Protein AF-W2TK82-F1 (afdb_monomer)

Mean predicted aligned error: 10.68 Å

Sequence (105 aa):
MFLRLLILTAVYVHVYADANDANNGISCSFCRAGLASMTATIQSNPDLMGQLGDTISQGCDQVPNELQRRACRITLDDNFPLFLQNFLQQPGTTSGDFCKDMGYC

Solvent-accessible surface area (backbone atoms only — not comparable to full-atom values): 5738 Å² total; per-residue (Å²): 113,68,68,62,55,52,52,53,50,53,52,49,49,57,57,52,68,50,63,75,65,93,43,96,88,48,32,36,68,52,46,32,51,50,48,52,48,51,53,50,52,38,75,73,29,69,67,54,40,48,56,49,22,59,56,54,27,56,59,26,71,73,42,86,49,66,69,58,21,53,48,44,29,54,52,34,55,80,35,30,73,60,51,52,56,54,50,52,68,36,90,67,49,30,47,68,43,41,27,32,76,70,61,38,89

Structure (mmCIF, N/CA/C/O backbone):
data_AF-W2TK82-F1
#
_entry.id   AF-W2TK82-F1
#
loop_
_atom_site.group_PDB
_atom_site.id
_atom_site.type_symbol
_atom_site.label_atom_id
_atom_site.label_alt_id
_atom_site.label_comp_id
_atom_site.label_asym_id
_atom_site.label_entity_id
_atom_site.label_seq_id
_atom_site.pdbx_PDB_ins_code
_atom_site.Cartn_x
_atom_site.Cartn_y
_atom_site.Cartn_z
_atom_site.occupancy
_atom_site.B_iso_or_equiv
_atom_site.auth_seq_id
_atom_site.auth_comp_id
_atom_site.auth_asym_id
_atom_site.auth_atom_id
_atom_site.pdbx_PDB_model_num
ATOM 1 N N . MET A 1 1 ? 36.167 5.384 -27.123 1.00 58.16 1 MET A N 1
ATOM 2 C CA . MET A 1 1 ? 35.021 5.235 -28.052 1.00 58.16 1 MET A CA 1
ATOM 3 C C . MET A 1 1 ? 34.295 3.900 -27.862 1.00 58.16 1 MET A C 1
ATOM 5 O O . MET A 1 1 ? 33.088 3.924 -27.676 1.00 58.16 1 MET A O 1
ATOM 9 N N . PHE A 1 2 ? 35.011 2.769 -27.781 1.00 59.31 2 PHE A N 1
ATOM 10 C CA . PHE A 1 2 ? 34.435 1.427 -27.561 1.00 59.31 2 PHE A CA 1
ATOM 11 C C . PHE A 1 2 ? 33.597 1.257 -26.278 1.00 59.31 2 PHE A C 1
ATOM 13 O O . PHE A 1 2 ? 32.535 0.649 -26.329 1.00 59.31 2 PHE A O 1
ATOM 20 N N . LEU A 1 3 ? 34.004 1.854 -25.151 1.00 61.34 3 LEU A N 1
ATOM 21 C CA . LEU A 1 3 ? 33.265 1.737 -23.882 1.00 61.34 3 LEU A CA 1
ATOM 22 C C . LEU A 1 3 ? 31.858 2.361 -23.943 1.00 61.34 3 LEU A C 1
ATOM 24 O O . LEU A 1 3 ? 30.915 1.830 -23.371 1.00 61.34 3 LEU A O 1
ATOM 28 N N . ARG A 1 4 ? 31.693 3.465 -24.685 1.00 61.59 4 ARG A N 1
ATOM 29 C CA . ARG A 1 4 ? 30.381 4.109 -24.868 1.00 61.59 4 ARG A CA 1
ATOM 30 C C . ARG A 1 4 ? 29.459 3.272 -25.754 1.00 61.59 4 ARG A C 1
ATOM 32 O O . ARG A 1 4 ? 28.268 3.209 -25.484 1.00 61.59 4 ARG A O 1
ATOM 39 N N . LEU A 1 5 ? 30.014 2.596 -26.762 1.00 62.44 5 LEU A N 1
ATOM 40 C CA . LEU A 1 5 ? 29.271 1.661 -27.609 1.00 62.44 5 LEU A CA 1
ATOM 41 C C . LEU A 1 5 ? 28.796 0.428 -26.824 1.00 62.44 5 LEU A C 1
ATOM 43 O O . LEU A 1 5 ? 27.671 -0.023 -27.023 1.00 62.44 5 LEU A O 1
ATOM 47 N N . LEU A 1 6 ? 29.620 -0.082 -25.903 1.00 66.00 6 LEU A N 1
ATOM 48 C CA . LEU A 1 6 ? 29.260 -1.199 -25.022 1.00 66.00 6 LEU A CA 1
ATOM 49 C C . LEU A 1 6 ? 28.134 -0.834 -24.046 1.00 66.00 6 LEU A C 1
ATOM 51 O O . LEU A 1 6 ? 27.213 -1.617 -23.852 1.00 66.00 6 LEU A O 1
ATOM 55 N N . ILE A 1 7 ? 28.160 0.374 -23.480 1.00 68.12 7 ILE A N 1
ATOM 56 C CA . ILE A 1 7 ? 27.084 0.847 -22.595 1.00 68.12 7 ILE A CA 1
ATOM 57 C C . ILE A 1 7 ? 25.781 1.025 -23.381 1.00 68.12 7 ILE A C 1
ATOM 59 O O . ILE A 1 7 ? 24.729 0.584 -22.932 1.00 68.12 7 ILE A O 1
ATOM 63 N N . LEU A 1 8 ? 25.843 1.621 -24.574 1.00 64.31 8 LEU A N 1
ATOM 64 C CA . LEU A 1 8 ? 24.662 1.825 -25.415 1.00 64.31 8 LEU A CA 1
ATOM 65 C C . LEU A 1 8 ? 24.041 0.501 -25.869 1.00 64.31 8 LEU A C 1
ATOM 67 O O . LEU A 1 8 ? 22.823 0.375 -25.864 1.00 64.31 8 LEU A O 1
ATOM 71 N N . THR A 1 9 ? 24.860 -0.495 -26.209 1.00 65.19 9 THR A N 1
ATOM 72 C CA . THR A 1 9 ? 24.374 -1.833 -26.579 1.00 65.19 9 THR A CA 1
ATOM 73 C C . THR A 1 9 ? 23.826 -2.601 -25.379 1.00 65.19 9 THR A C 1
ATOM 75 O O . THR A 1 9 ? 22.779 -3.223 -25.508 1.00 65.19 9 THR A O 1
ATOM 78 N N . ALA A 1 10 ? 24.441 -2.503 -24.198 1.00 63.81 10 ALA A N 1
ATOM 79 C CA . ALA A 1 10 ? 23.912 -3.116 -22.978 1.00 63.81 10 ALA A CA 1
ATOM 80 C C . ALA A 1 10 ? 22.556 -2.515 -22.562 1.00 63.81 10 ALA A C 1
ATOM 82 O O . ALA A 1 10 ? 21.619 -3.253 -22.261 1.00 63.81 10 ALA A O 1
ATOM 83 N N . VAL A 1 11 ? 22.422 -1.185 -22.616 1.00 60.94 11 VAL A N 1
ATOM 84 C CA . VAL A 1 11 ? 21.151 -0.490 -22.354 1.00 60.94 11 VAL A CA 1
ATOM 85 C C . VAL A 1 11 ? 20.108 -0.862 -23.406 1.00 60.94 11 VAL A C 1
ATOM 87 O O . VAL A 1 11 ? 18.974 -1.168 -23.058 1.00 60.94 11 VAL A O 1
ATOM 90 N N . TYR A 1 12 ? 20.492 -0.902 -24.684 1.00 61.38 12 TYR A N 1
ATOM 91 C CA . TYR A 1 12 ? 19.597 -1.296 -25.770 1.00 61.38 12 TYR A CA 1
ATOM 92 C C . TYR A 1 12 ? 19.074 -2.728 -25.599 1.00 61.38 12 TYR A C 1
ATOM 94 O O . TYR A 1 12 ? 17.885 -2.963 -25.784 1.00 61.38 12 TYR A O 1
ATOM 102 N N . VAL A 1 13 ? 19.926 -3.671 -25.182 1.00 59.59 13 VAL A N 1
ATOM 103 C CA . VAL A 1 13 ? 19.539 -5.070 -24.932 1.00 59.59 13 VAL A CA 1
ATOM 104 C C . VAL A 1 13 ? 18.640 -5.206 -23.698 1.00 59.59 13 VAL A C 1
ATOM 106 O O . VAL A 1 13 ? 17.687 -5.978 -23.746 1.00 59.59 13 VAL A O 1
ATOM 109 N N . HIS A 1 14 ? 18.875 -4.447 -22.619 1.00 58.59 14 HIS A N 1
ATOM 110 C CA . HIS A 1 14 ? 17.958 -4.422 -21.468 1.00 58.59 14 HIS A CA 1
ATOM 111 C C . HIS A 1 14 ? 16.577 -3.873 -21.834 1.00 58.59 14 HIS A C 1
ATOM 113 O O . HIS A 1 14 ? 15.572 -4.450 -21.438 1.00 58.59 14 HIS A O 1
ATOM 119 N N . VAL A 1 15 ? 16.518 -2.817 -22.647 1.00 55.25 15 VAL A N 1
ATOM 120 C CA . VAL A 1 15 ? 15.244 -2.259 -23.125 1.00 55.25 15 VAL A CA 1
ATOM 121 C C . VAL A 1 15 ? 14.523 -3.231 -24.069 1.00 55.25 15 VAL A C 1
ATOM 123 O O . VAL A 1 15 ? 13.304 -3.346 -24.008 1.00 55.25 15 VAL A O 1
ATOM 126 N N . TYR A 1 16 ? 15.254 -3.966 -24.915 1.00 53.81 16 TYR A N 1
ATOM 127 C CA . TYR A 1 16 ? 14.657 -4.941 -25.837 1.00 53.81 16 TYR A CA 1
ATOM 128 C C . TYR A 1 16 ? 14.166 -6.223 -25.152 1.00 53.81 16 TYR A C 1
ATOM 130 O O . TYR A 1 16 ? 13.216 -6.840 -25.629 1.00 53.81 16 TYR A O 1
ATOM 138 N N . ALA A 1 17 ? 14.790 -6.640 -24.047 1.00 52.22 17 ALA A N 1
ATOM 139 C CA . A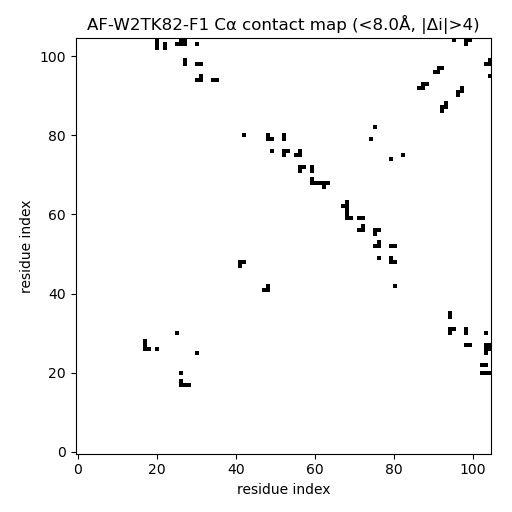LA A 1 17 ? 14.340 -7.802 -23.282 1.00 52.22 17 ALA A CA 1
ATOM 140 C C . ALA A 1 17 ? 12.983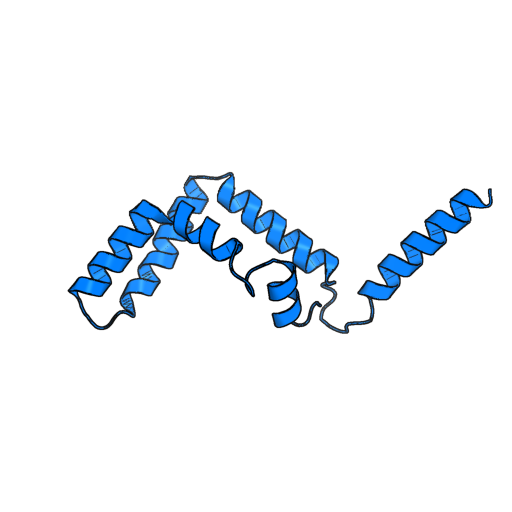 -7.555 -22.591 1.00 52.22 17 ALA A C 1
ATOM 142 O O . ALA A 1 17 ? 12.186 -8.481 -22.499 1.00 52.22 17 ALA A O 1
ATOM 143 N N . ASP A 1 18 ? 12.693 -6.308 -22.200 1.00 50.75 18 ASP A N 1
ATOM 144 C CA . ASP A 1 18 ? 11.398 -5.870 -21.646 1.00 50.75 18 ASP A CA 1
ATOM 145 C C . ASP A 1 18 ? 10.292 -5.716 -22.717 1.00 50.75 18 ASP A C 1
ATOM 147 O O . ASP A 1 18 ? 9.123 -5.560 -22.374 1.00 50.75 18 ASP A O 1
ATOM 151 N N . ALA A 1 19 ? 10.638 -5.724 -24.012 1.00 52.72 19 ALA A N 1
ATOM 152 C CA . ALA A 1 19 ? 9.724 -5.379 -25.108 1.00 52.72 19 ALA A CA 1
ATOM 153 C C . ALA A 1 19 ? 9.033 -6.580 -25.785 1.00 52.72 19 ALA A C 1
ATOM 155 O O . ALA A 1 19 ? 8.241 -6.379 -26.705 1.00 52.72 19 ALA A O 1
ATOM 156 N N . ASN A 1 20 ? 9.339 -7.817 -25.377 1.00 51.91 20 ASN A N 1
ATOM 157 C CA . ASN A 1 20 ? 8.790 -9.020 -26.019 1.00 51.91 20 ASN A CA 1
ATOM 158 C C . ASN A 1 20 ? 7.508 -9.565 -25.367 1.00 51.91 20 ASN A C 1
ATOM 160 O O . ASN A 1 20 ? 6.960 -10.537 -25.885 1.00 51.91 20 ASN A O 1
ATOM 164 N N . ASP A 1 21 ? 6.992 -8.932 -24.310 1.00 51.72 21 ASP A N 1
ATOM 165 C CA . ASP A 1 21 ? 5.656 -9.235 -23.793 1.00 51.72 21 ASP A CA 1
ATOM 166 C C . ASP A 1 21 ? 4.634 -8.264 -24.386 1.00 51.72 21 ASP A C 1
ATOM 168 O O . ASP A 1 21 ? 4.568 -7.073 -24.071 1.00 51.72 21 ASP A O 1
ATOM 172 N N . ALA A 1 22 ? 3.855 -8.785 -25.327 1.00 53.56 22 ALA A N 1
ATOM 173 C CA . ALA A 1 22 ? 2.780 -8.076 -25.992 1.00 53.56 22 ALA A CA 1
ATOM 174 C C . ALA A 1 22 ? 1.620 -7.815 -25.014 1.00 53.56 22 ALA A C 1
ATOM 176 O O . ALA A 1 22 ? 0.618 -8.520 -25.041 1.00 53.56 22 ALA A O 1
ATOM 177 N N . ASN A 1 23 ? 1.729 -6.789 -24.167 1.00 54.28 23 ASN A N 1
ATOM 178 C CA . ASN A 1 23 ? 0.609 -6.302 -23.360 1.00 54.28 23 ASN A CA 1
ATOM 179 C C . ASN A 1 23 ? 0.637 -4.769 -23.218 1.00 54.28 23 ASN A C 1
ATOM 181 O O . ASN A 1 23 ? 1.365 -4.190 -22.419 1.00 54.28 23 ASN A O 1
ATOM 185 N N . ASN A 1 24 ? -0.184 -4.094 -24.029 1.00 60.25 24 ASN A N 1
ATOM 186 C CA . ASN A 1 24 ? -0.666 -2.712 -23.851 1.00 60.25 24 ASN A CA 1
ATOM 187 C C . ASN A 1 24 ? 0.367 -1.576 -23.647 1.00 60.25 24 ASN A C 1
ATOM 189 O O . ASN A 1 24 ? -0.021 -0.466 -23.287 1.00 60.25 24 ASN A O 1
ATOM 193 N N . GLY A 1 25 ? 1.659 -1.797 -23.911 1.00 67.38 25 GLY A N 1
ATOM 194 C CA . GLY A 1 25 ? 2.708 -0.776 -23.760 1.00 67.38 25 GLY A CA 1
ATOM 195 C C . GLY A 1 25 ? 3.165 -0.535 -22.315 1.00 67.38 25 GLY A C 1
ATOM 196 O O . GLY A 1 25 ? 3.970 0.366 -22.077 1.00 67.38 25 GLY A O 1
ATOM 197 N N . ILE A 1 26 ? 2.687 -1.334 -21.356 1.00 81.25 26 ILE A N 1
ATOM 198 C CA . ILE A 1 26 ? 3.176 -1.327 -19.975 1.00 81.25 26 ILE A CA 1
ATOM 199 C C . ILE A 1 26 ? 4.224 -2.435 -19.863 1.00 81.25 26 ILE A C 1
ATOM 201 O O . ILE A 1 26 ? 3.886 -3.612 -19.835 1.00 81.25 26 ILE A O 1
ATOM 205 N N . SER A 1 27 ? 5.500 -2.055 -19.817 1.00 87.69 27 SER A N 1
ATOM 206 C CA . SER A 1 27 ? 6.600 -2.997 -19.603 1.00 87.69 27 SER A CA 1
ATOM 207 C C . SER A 1 27 ? 6.657 -3.475 -18.148 1.00 87.69 27 SER A C 1
ATOM 209 O O . SER A 1 27 ? 6.141 -2.813 -17.238 1.00 87.69 27 SER A O 1
ATOM 211 N N . CYS A 1 28 ? 7.360 -4.585 -17.905 1.00 87.25 28 CYS A N 1
ATOM 212 C CA . CYS A 1 28 ? 7.623 -5.097 -16.558 1.00 87.25 28 CYS A CA 1
ATOM 213 C C . CYS A 1 28 ? 8.243 -4.012 -15.664 1.00 87.25 28 CYS A C 1
ATOM 215 O O . CYS A 1 28 ? 7.827 -3.783 -14.523 1.00 87.25 28 CYS A O 1
ATOM 217 N N . SER A 1 29 ? 9.212 -3.286 -16.219 1.00 88.81 29 SER A N 1
ATOM 218 C CA . SER A 1 29 ? 9.846 -2.126 -15.592 1.00 88.81 29 SER A CA 1
ATOM 219 C C . SER A 1 29 ? 8.859 -1.002 -15.243 1.00 88.81 29 SER A C 1
ATOM 221 O O . SER A 1 29 ? 8.922 -0.477 -14.127 1.00 88.81 29 SER A O 1
ATOM 223 N N . PHE A 1 30 ? 7.917 -0.660 -16.130 1.00 89.31 30 PHE A N 1
ATOM 224 C CA . PHE A 1 30 ? 6.892 0.349 -15.841 1.00 89.31 30 PHE A CA 1
ATOM 225 C C . PHE A 1 30 ? 5.913 -0.100 -14.766 1.00 89.31 30 PHE A C 1
ATOM 227 O O . PHE A 1 30 ? 5.623 0.676 -13.856 1.00 89.31 30 PHE A O 1
A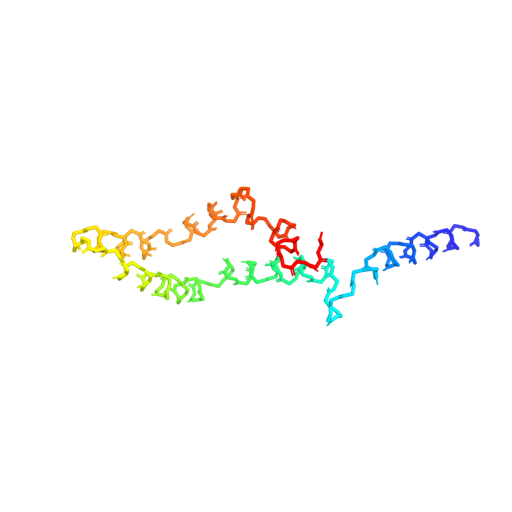TOM 234 N N . CYS A 1 31 ? 5.450 -1.348 -14.821 1.00 90.69 31 CYS A N 1
ATOM 235 C CA . CYS A 1 31 ? 4.560 -1.886 -13.803 1.00 90.69 31 CYS A CA 1
ATOM 236 C C . CYS A 1 31 ? 5.217 -1.835 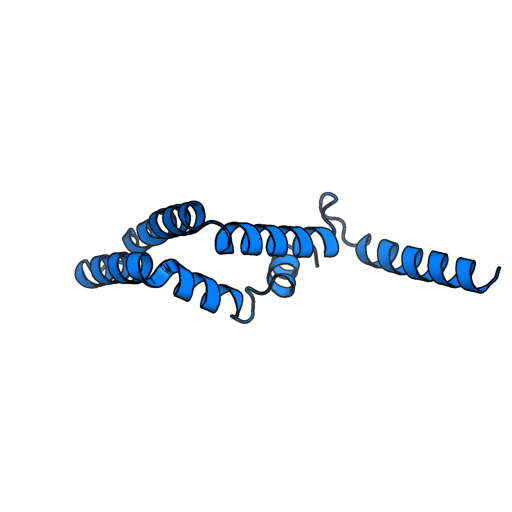-12.411 1.00 90.69 31 CYS A C 1
ATOM 238 O O . CYS A 1 31 ? 4.641 -1.296 -11.461 1.00 90.69 31 CYS A O 1
ATOM 240 N N . ARG A 1 32 ? 6.468 -2.304 -12.300 1.00 90.75 32 ARG A N 1
ATOM 241 C CA . ARG A 1 32 ? 7.208 -2.307 -11.028 1.00 90.75 32 ARG A CA 1
ATOM 242 C C . ARG A 1 32 ? 7.422 -0.899 -10.484 1.00 90.75 32 ARG A C 1
ATOM 244 O O . ARG A 1 32 ? 7.221 -0.672 -9.291 1.00 90.75 32 ARG A O 1
ATOM 251 N N . ALA A 1 33 ? 7.818 0.036 -11.346 1.00 90.50 33 ALA A N 1
ATOM 252 C CA . ALA A 1 33 ? 8.028 1.428 -10.962 1.00 90.50 33 ALA A CA 1
ATOM 253 C C . ALA A 1 33 ? 6.720 2.104 -10.520 1.00 90.50 33 ALA A C 1
ATOM 255 O O . ALA A 1 33 ? 6.709 2.817 -9.516 1.00 90.50 33 ALA A O 1
ATOM 256 N N . GLY A 1 34 ? 5.616 1.840 -11.225 1.00 91.06 34 GLY A N 1
ATOM 257 C CA . GLY A 1 34 ? 4.291 2.354 -10.887 1.00 91.06 34 GLY A CA 1
ATOM 258 C C . GLY A 1 34 ? 3.829 1.892 -9.508 1.00 91.06 34 GLY A C 1
ATOM 259 O O . GLY A 1 34 ? 3.498 2.725 -8.665 1.00 91.06 34 GLY A O 1
ATOM 260 N N . LEU A 1 35 ? 3.891 0.584 -9.238 1.00 90.50 35 LEU A N 1
ATOM 261 C CA . LEU A 1 35 ? 3.520 0.027 -7.932 1.00 90.50 35 LEU A CA 1
ATOM 262 C C . LEU A 1 35 ? 4.398 0.574 -6.805 1.00 90.50 35 LEU A C 1
ATOM 264 O O . LEU A 1 35 ? 3.878 0.992 -5.775 1.00 90.50 35 LEU A O 1
ATOM 268 N N . ALA A 1 36 ? 5.716 0.641 -7.015 1.00 89.38 36 ALA A N 1
ATOM 269 C CA . ALA A 1 36 ? 6.627 1.217 -6.030 1.00 89.38 36 ALA A CA 1
ATOM 270 C C . ALA A 1 36 ? 6.286 2.686 -5.723 1.00 89.38 36 ALA A C 1
ATOM 272 O O . ALA A 1 36 ? 6.271 3.082 -4.557 1.00 89.38 36 ALA A O 1
ATOM 273 N N . SER A 1 37 ? 5.958 3.481 -6.749 1.00 91.25 37 SER A N 1
ATOM 274 C CA . SER A 1 37 ? 5.524 4.868 -6.571 1.00 91.25 37 SER A CA 1
ATOM 275 C C . SER A 1 37 ? 4.201 4.956 -5.815 1.00 91.25 37 SER A C 1
ATOM 277 O O . SER A 1 37 ? 4.096 5.768 -4.903 1.00 91.25 37 SER A O 1
ATOM 279 N N . MET A 1 38 ? 3.207 4.126 -6.148 1.00 90.69 38 MET A N 1
ATOM 280 C CA . MET A 1 38 ? 1.916 4.105 -5.450 1.00 90.69 38 MET A CA 1
ATOM 281 C C . MET A 1 38 ? 2.098 3.789 -3.967 1.00 90.69 38 MET A C 1
ATOM 283 O O . MET A 1 38 ? 1.605 4.524 -3.112 1.00 90.69 38 MET A O 1
ATOM 287 N N . THR A 1 39 ? 2.851 2.733 -3.656 1.00 89.38 39 THR A N 1
ATOM 288 C CA . THR A 1 39 ? 3.170 2.350 -2.281 1.00 89.38 39 THR A CA 1
ATOM 289 C C . THR A 1 39 ? 3.872 3.481 -1.536 1.00 89.38 39 THR A C 1
ATOM 291 O O . THR A 1 39 ? 3.462 3.816 -0.426 1.00 89.38 39 THR A O 1
ATOM 294 N N . ALA A 1 40 ? 4.878 4.109 -2.150 1.00 90.25 40 ALA A N 1
ATOM 295 C CA . ALA A 1 40 ? 5.594 5.226 -1.544 1.00 90.25 40 ALA A CA 1
ATOM 296 C C . ALA A 1 40 ? 4.675 6.431 -1.289 1.00 90.25 40 ALA A C 1
ATOM 298 O O . ALA A 1 40 ? 4.739 7.023 -0.214 1.00 90.25 40 ALA A O 1
ATOM 299 N N . THR A 1 41 ? 3.792 6.771 -2.235 1.00 93.25 41 THR A N 1
ATOM 300 C CA . THR A 1 41 ? 2.805 7.848 -2.082 1.00 93.25 41 THR A CA 1
ATOM 301 C C . THR A 1 41 ? 1.823 7.558 -0.953 1.00 93.25 41 THR A C 1
ATOM 303 O O . THR A 1 41 ? 1.535 8.452 -0.164 1.00 93.25 41 THR A O 1
ATOM 306 N N . ILE A 1 42 ? 1.318 6.331 -0.836 1.00 91.81 42 ILE A N 1
ATOM 307 C CA . ILE A 1 42 ? 0.401 5.970 0.252 1.00 91.81 42 ILE A CA 1
ATOM 308 C C . ILE A 1 42 ? 1.127 6.062 1.600 1.00 91.81 42 ILE A C 1
ATOM 310 O O . ILE A 1 42 ? 0.615 6.661 2.539 1.00 91.81 42 ILE A O 1
ATOM 314 N N . GLN A 1 43 ? 2.347 5.527 1.688 1.00 89.75 43 GLN A N 1
ATOM 315 C CA . GLN A 1 43 ? 3.137 5.521 2.923 1.00 89.75 43 GLN A CA 1
ATOM 316 C C . GLN A 1 43 ? 3.603 6.912 3.368 1.00 89.75 43 GLN A C 1
ATOM 318 O O . GLN A 1 43 ? 3.773 7.132 4.565 1.00 89.75 43 GLN A O 1
ATOM 323 N N . SER A 1 44 ? 3.803 7.849 2.439 1.00 93.06 44 SER A N 1
ATOM 324 C CA . SER A 1 44 ? 4.240 9.210 2.761 1.00 93.06 44 SER A CA 1
ATOM 325 C C . SER A 1 44 ? 3.100 10.180 3.077 1.00 93.06 44 SER A C 1
ATOM 327 O O . SER A 1 44 ? 3.372 11.272 3.573 1.00 93.06 44 SER A O 1
ATOM 329 N N . ASN A 1 45 ? 1.841 9.805 2.819 1.00 94.75 45 ASN A N 1
ATOM 330 C CA . ASN A 1 45 ? 0.677 10.670 3.003 1.00 94.75 45 ASN A CA 1
ATOM 331 C C . ASN A 1 45 ? -0.303 10.064 4.022 1.00 94.75 45 ASN A C 1
ATOM 333 O O . ASN A 1 45 ? -1.078 9.176 3.660 1.00 94.75 45 ASN A O 1
ATOM 337 N N . PRO A 1 46 ? -0.329 10.551 5.278 1.00 90.81 46 PRO A N 1
ATOM 338 C CA . PRO A 1 46 ? -1.193 9.992 6.319 1.00 90.81 46 PRO A CA 1
ATOM 339 C C . PRO A 1 46 ? -2.686 10.103 5.976 1.00 90.81 46 PRO A C 1
ATOM 341 O O . PRO A 1 46 ? -3.439 9.183 6.278 1.00 90.81 46 PRO A O 1
ATOM 344 N N . ASP A 1 47 ? -3.104 11.163 5.278 1.00 93.50 47 ASP A N 1
ATOM 345 C CA . ASP A 1 47 ? -4.500 11.330 4.854 1.00 93.50 47 ASP A CA 1
ATOM 346 C C . ASP A 1 47 ? -4.921 10.269 3.828 1.00 93.50 47 ASP A C 1
ATOM 348 O O . ASP A 1 47 ? -6.005 9.698 3.931 1.00 93.50 47 ASP A O 1
ATOM 352 N N . LEU A 1 48 ? -4.055 9.967 2.851 1.00 92.38 48 LEU A N 1
ATOM 353 C CA . LEU A 1 48 ? -4.315 8.905 1.873 1.00 92.38 48 LEU A CA 1
ATOM 354 C C . LEU A 1 48 ? -4.283 7.526 2.531 1.00 92.38 48 LEU A C 1
ATOM 356 O O . LEU A 1 48 ? -5.091 6.668 2.186 1.00 92.38 48 LEU A O 1
ATOM 360 N N . MET A 1 49 ? -3.375 7.319 3.487 1.00 91.81 49 MET A N 1
ATOM 361 C CA . MET A 1 49 ? -3.327 6.096 4.283 1.00 91.81 49 MET A CA 1
ATOM 362 C C . MET A 1 49 ? -4.636 5.890 5.059 1.00 91.81 49 MET A C 1
ATOM 364 O O . MET A 1 49 ? -5.192 4.796 5.013 1.00 91.81 49 MET A O 1
ATOM 368 N N . GLY A 1 50 ? -5.155 6.937 5.707 1.00 90.94 50 GLY A N 1
ATOM 369 C CA . GLY A 1 50 ? -6.439 6.902 6.412 1.00 90.94 50 GLY A CA 1
ATOM 370 C C . GLY A 1 50 ? -7.609 6.604 5.475 1.00 90.94 50 GLY A C 1
ATOM 371 O O . GLY A 1 50 ? -8.339 5.646 5.695 1.00 90.94 50 GLY A O 1
ATOM 372 N N . GLN A 1 51 ? -7.724 7.334 4.359 1.00 91.94 51 GLN A N 1
ATOM 373 C CA . GLN A 1 51 ? -8.790 7.110 3.368 1.00 91.94 51 GLN A CA 1
ATOM 374 C C . GLN A 1 51 ? -8.766 5.695 2.776 1.00 91.94 51 GLN A C 1
ATOM 376 O O . GLN A 1 51 ? -9.814 5.098 2.512 1.00 91.94 51 GLN A O 1
ATOM 381 N N . LEU A 1 52 ? -7.571 5.145 2.547 1.00 91.56 52 LEU A N 1
ATOM 382 C CA . LEU A 1 52 ? -7.428 3.779 2.063 1.00 91.56 52 LEU A CA 1
ATOM 383 C C . LEU A 1 52 ? -7.826 2.764 3.144 1.00 91.56 52 LEU A C 1
ATOM 385 O O . LEU A 1 52 ? -8.511 1.795 2.821 1.00 91.56 52 LEU A O 1
ATOM 389 N N . GLY A 1 53 ? -7.470 3.007 4.408 1.00 91.38 53 GLY A N 1
ATOM 390 C CA . GLY A 1 53 ? -7.909 2.202 5.550 1.00 91.38 53 GLY A CA 1
ATOM 391 C C . GLY A 1 53 ? -9.426 2.198 5.721 1.00 91.38 53 GLY A C 1
ATOM 392 O O . GLY A 1 53 ? -10.028 1.125 5.783 1.00 91.38 53 GLY A O 1
ATOM 393 N N . ASP A 1 54 ? -10.057 3.371 5.660 1.00 90.62 54 ASP A N 1
ATOM 394 C CA . ASP A 1 54 ? -11.515 3.542 5.670 1.00 90.62 54 ASP A CA 1
ATOM 395 C C . ASP A 1 54 ? -12.191 2.777 4.529 1.00 90.62 54 ASP A C 1
ATOM 397 O O . ASP A 1 54 ? -13.247 2.163 4.696 1.00 90.62 54 ASP A O 1
ATOM 401 N N . THR A 1 55 ? -11.586 2.805 3.342 1.00 91.81 55 THR A N 1
ATOM 402 C CA . THR A 1 55 ? -12.114 2.104 2.169 1.00 91.81 55 THR A CA 1
ATOM 403 C C . THR A 1 55 ? -11.976 0.591 2.325 1.00 91.81 55 THR A C 1
ATOM 405 O O . THR A 1 55 ? -12.925 -0.148 2.070 1.00 91.81 55 THR A O 1
ATOM 408 N N . ILE A 1 56 ? -10.817 0.107 2.776 1.00 90.31 56 ILE A N 1
ATOM 409 C CA . ILE A 1 56 ? -10.563 -1.329 2.945 1.00 90.31 56 ILE A CA 1
ATOM 410 C C . ILE A 1 56 ? -11.368 -1.910 4.112 1.00 90.31 56 ILE A C 1
ATOM 412 O O . ILE A 1 56 ? -11.839 -3.045 4.016 1.00 90.31 56 ILE A O 1
ATOM 416 N N . SER A 1 57 ? -11.613 -1.140 5.173 1.00 91.00 57 SER A N 1
ATOM 417 C CA . SER A 1 57 ? -12.427 -1.584 6.309 1.00 91.00 57 SER A CA 1
ATOM 418 C C . SER A 1 57 ? -13.888 -1.857 5.922 1.00 91.00 57 SER A C 1
ATOM 420 O O . SER A 1 57 ? -14.531 -2.702 6.542 1.00 91.00 57 SER A O 1
ATOM 422 N N . GLN A 1 58 ? -14.408 -1.257 4.841 1.00 91.75 58 GLN A N 1
ATOM 423 C CA . GLN A 1 58 ? -15.719 -1.621 4.275 1.00 91.75 58 GLN A CA 1
ATOM 424 C C . GLN A 1 58 ? -15.745 -3.068 3.763 1.00 91.75 58 GLN A C 1
ATOM 426 O O . GLN A 1 58 ? -16.783 -3.724 3.799 1.00 91.75 58 GLN A O 1
ATOM 431 N N . GLY A 1 59 ? -14.595 -3.617 3.358 1.00 90.38 59 GLY A N 1
ATOM 432 C CA . GLY A 1 59 ? -14.458 -5.031 3.004 1.00 90.38 59 GLY A CA 1
ATOM 433 C C . GLY A 1 59 ? -14.809 -5.976 4.158 1.00 90.38 59 GLY A C 1
ATOM 434 O O . GLY A 1 59 ? -15.294 -7.082 3.918 1.00 90.38 59 GLY A O 1
ATOM 435 N N . CYS A 1 60 ? -14.673 -5.529 5.412 1.00 93.56 60 CYS A N 1
ATOM 436 C CA . CYS A 1 60 ? -15.113 -6.295 6.576 1.00 93.56 60 CYS A CA 1
ATOM 437 C C . CYS A 1 60 ? -16.620 -6.553 6.587 1.00 93.56 60 CYS A C 1
ATOM 439 O O . CYS A 1 60 ? -17.057 -7.492 7.248 1.00 93.56 60 CYS A O 1
ATOM 441 N N . ASP A 1 61 ? -17.427 -5.776 5.859 1.00 94.31 61 ASP A N 1
ATOM 442 C CA . ASP A 1 61 ? -18.878 -5.976 5.808 1.00 94.31 61 ASP A CA 1
ATOM 443 C C . ASP A 1 61 ? -19.262 -7.312 5.153 1.00 94.31 61 ASP A C 1
ATOM 445 O O . ASP A 1 61 ? -20.352 -7.830 5.399 1.00 94.31 61 ASP A O 1
ATOM 449 N N . GLN A 1 62 ? -18.331 -7.922 4.410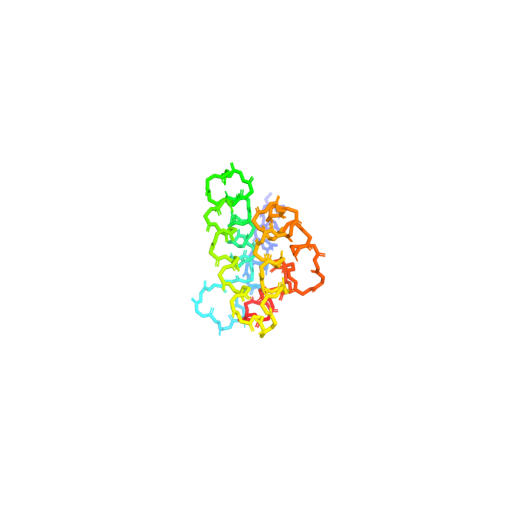 1.00 94.94 62 GLN A N 1
ATOM 450 C CA . GLN A 1 62 ? -18.454 -9.280 3.877 1.00 94.94 62 GLN A CA 1
ATOM 451 C C . GLN A 1 62 ? -18.329 -10.369 4.955 1.00 94.94 62 GLN A C 1
ATOM 453 O O . GLN A 1 62 ? -18.669 -11.524 4.706 1.00 94.94 62 GLN A O 1
ATOM 458 N N . VAL A 1 63 ? -17.855 -10.037 6.163 1.00 95.38 63 VAL A N 1
ATOM 459 C CA . VAL A 1 63 ? -17.735 -10.989 7.272 1.00 95.38 63 VAL A CA 1
ATOM 460 C C . VAL A 1 63 ? -19.141 -11.334 7.793 1.00 95.38 63 VAL A C 1
ATOM 462 O O . VAL A 1 63 ? -19.841 -10.447 8.300 1.00 95.38 63 VAL A O 1
ATOM 465 N N . PRO A 1 64 ? -19.589 -12.606 7.709 1.00 93.62 64 PRO A N 1
ATOM 466 C CA . PRO A 1 64 ? -20.970 -12.973 8.036 1.00 93.62 64 PRO A CA 1
ATOM 467 C C . PRO A 1 64 ? -21.317 -12.773 9.512 1.00 93.62 64 PRO A C 1
ATOM 469 O O . PRO A 1 64 ? -22.437 -12.396 9.847 1.00 93.62 64 PRO A O 1
ATOM 472 N N . ASN A 1 65 ? -20.352 -13.016 10.399 1.00 97.44 65 ASN A N 1
ATOM 473 C CA . ASN A 1 65 ? -20.533 -12.872 11.835 1.00 97.44 65 ASN A CA 1
ATOM 474 C C . ASN A 1 65 ? -20.401 -11.401 12.262 1.00 97.44 65 ASN A C 1
ATOM 476 O O . ASN A 1 65 ? -19.383 -10.763 12.005 1.00 97.44 65 ASN A O 1
ATOM 480 N N . GLU A 1 66 ? -21.411 -10.881 12.959 1.00 95.38 66 GLU A N 1
ATOM 481 C CA . GLU A 1 66 ? -21.479 -9.470 13.363 1.00 95.38 66 GLU A CA 1
ATOM 482 C C . GLU A 1 66 ? -20.324 -9.046 14.283 1.00 95.38 66 GLU A C 1
ATOM 484 O O . GLU A 1 66 ? -19.719 -7.991 14.084 1.00 95.38 66 GLU A O 1
ATOM 489 N N . LEU A 1 67 ? -19.968 -9.887 15.260 1.00 95.31 67 LEU A N 1
ATOM 490 C CA . LEU A 1 67 ? -18.878 -9.591 16.187 1.00 95.31 67 LEU A CA 1
ATOM 491 C C . LEU A 1 67 ? -17.531 -9.541 15.454 1.00 95.31 67 LEU A C 1
ATOM 493 O O . LEU A 1 67 ? -16.754 -8.610 15.656 1.00 95.31 67 LEU A O 1
ATOM 497 N N . GLN A 1 68 ? -17.276 -10.505 14.568 1.00 95.25 68 GLN A N 1
ATOM 498 C CA . GLN A 1 68 ? -16.058 -10.540 13.757 1.00 95.25 68 GLN A CA 1
ATOM 499 C C . GLN A 1 68 ? -16.002 -9.391 12.750 1.00 95.25 68 GLN A C 1
ATOM 501 O O . GLN A 1 68 ? -14.934 -8.828 12.547 1.00 95.25 68 GLN A O 1
ATOM 506 N N . ARG A 1 69 ? -17.134 -8.994 12.160 1.00 96.38 69 ARG A N 1
ATOM 507 C CA . ARG A 1 69 ? -17.224 -7.819 11.283 1.00 96.38 69 ARG A CA 1
ATOM 508 C C . ARG A 1 69 ? -16.810 -6.552 12.014 1.00 96.38 69 ARG A C 1
ATOM 510 O O . ARG A 1 69 ? -15.988 -5.787 11.513 1.00 96.38 69 ARG A O 1
ATOM 517 N N . ARG A 1 70 ? -17.355 -6.345 13.215 1.00 93.50 70 ARG A N 1
ATOM 518 C CA . ARG A 1 70 ? -17.024 -5.182 14.039 1.00 93.50 70 ARG A CA 1
ATOM 519 C C . ARG A 1 70 ? -15.557 -5.190 14.456 1.00 93.50 70 ARG A C 1
ATOM 521 O O . ARG A 1 70 ? -14.901 -4.160 14.352 1.00 93.50 70 ARG A O 1
ATOM 528 N N . ALA A 1 71 ? -15.051 -6.346 14.884 1.00 93.50 71 ALA A N 1
ATOM 529 C CA . ALA A 1 71 ? -13.644 -6.509 15.225 1.00 93.50 71 ALA A CA 1
ATOM 530 C C . ALA A 1 71 ? -12.740 -6.231 14.016 1.00 93.50 71 ALA A C 1
ATOM 532 O O . ALA A 1 71 ? -11.809 -5.451 14.136 1.00 93.50 71 ALA A O 1
ATOM 533 N N . CYS A 1 72 ? -13.065 -6.783 12.843 1.00 93.94 72 CYS A N 1
ATOM 534 C CA . CYS A 1 72 ? -12.342 -6.549 11.594 1.00 93.94 72 CYS A CA 1
ATOM 535 C C . CYS A 1 72 ? -12.258 -5.057 11.267 1.00 93.94 72 CYS A C 1
ATOM 537 O O . CYS A 1 72 ? -11.161 -4.566 11.021 1.00 93.94 72 CYS A O 1
ATOM 539 N N . ARG A 1 73 ? -13.388 -4.331 11.325 1.00 93.31 73 ARG A N 1
ATOM 540 C CA . ARG A 1 73 ? -13.415 -2.885 11.061 1.00 93.31 73 ARG A CA 1
ATOM 541 C C . ARG A 1 73 ? -12.489 -2.129 12.005 1.00 93.31 73 ARG A C 1
ATOM 543 O O . ARG A 1 73 ? -11.619 -1.423 11.526 1.00 93.31 73 ARG A O 1
ATOM 550 N N . ILE A 1 74 ? -12.647 -2.321 13.317 1.00 90.12 74 ILE A N 1
ATOM 551 C CA . ILE A 1 74 ? -11.841 -1.619 14.330 1.00 90.12 74 ILE A CA 1
ATOM 552 C C . ILE A 1 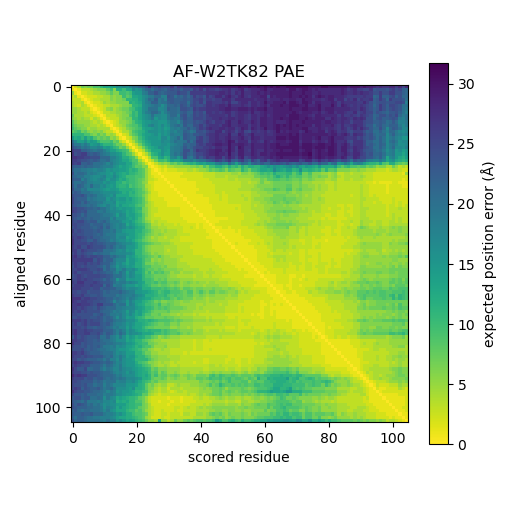74 ? -10.358 -1.967 14.172 1.00 90.12 74 ILE A C 1
ATOM 554 O O . ILE A 1 74 ? -9.508 -1.089 14.153 1.00 90.12 74 ILE A O 1
ATOM 558 N N . THR A 1 75 ? -10.035 -3.254 14.012 1.00 89.62 75 THR A N 1
ATOM 559 C CA . THR A 1 75 ? -8.648 -3.696 13.858 1.00 89.62 75 THR A CA 1
ATOM 560 C C . THR A 1 75 ? -8.007 -3.116 12.607 1.00 89.62 75 THR A C 1
ATOM 562 O O . THR A 1 75 ? -6.872 -2.654 12.694 1.00 89.62 75 THR A O 1
ATOM 565 N N . LEU A 1 76 ? -8.696 -3.137 11.462 1.00 90.06 76 LEU A N 1
ATOM 566 C CA . LEU A 1 76 ? -8.157 -2.554 10.240 1.00 90.06 76 LEU A CA 1
ATOM 567 C C . LEU A 1 76 ? -8.043 -1.040 10.342 1.00 90.06 76 LEU A C 1
ATOM 569 O O . LEU A 1 76 ? -7.014 -0.536 9.937 1.00 90.06 76 LEU A O 1
ATOM 573 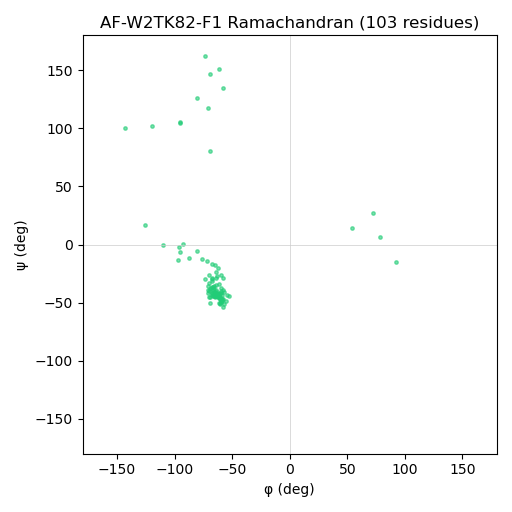N N . ASP A 1 77 ? -9.020 -0.341 10.907 1.00 86.75 77 ASP A N 1
ATOM 574 C CA . ASP A 1 77 ? -8.978 1.117 11.063 1.00 86.75 77 ASP A CA 1
ATOM 575 C C . ASP A 1 77 ? -7.786 1.556 11.938 1.00 86.75 77 ASP A C 1
ATOM 577 O O . ASP A 1 77 ? -6.920 2.318 11.507 1.00 86.75 77 ASP A O 1
ATOM 581 N N . ASP A 1 78 ? -7.634 0.938 13.115 1.00 87.19 78 ASP A N 1
ATOM 582 C CA . ASP A 1 78 ? -6.565 1.260 14.069 1.00 87.19 78 ASP A CA 1
ATOM 583 C C . ASP A 1 78 ? -5.166 0.826 13.592 1.00 87.19 78 ASP A C 1
ATOM 585 O O . ASP A 1 78 ? -4.149 1.368 14.031 1.00 87.19 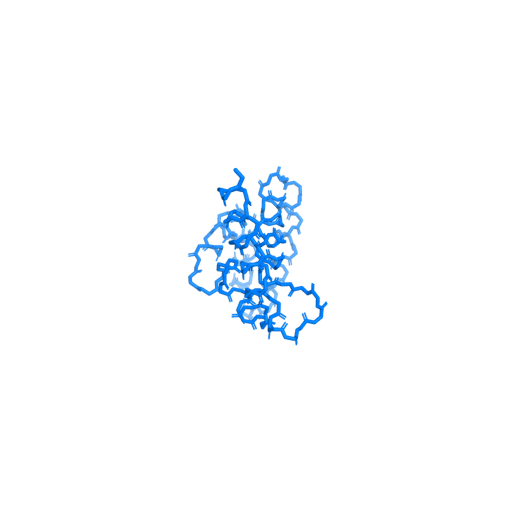78 ASP A O 1
ATOM 589 N N . ASN A 1 79 ? -5.085 -0.194 12.729 1.00 91.06 79 ASN A N 1
ATOM 590 C CA . ASN A 1 79 ? -3.821 -0.842 12.362 1.00 91.06 79 ASN A CA 1
ATOM 591 C C . ASN A 1 79 ? -3.576 -0.875 10.853 1.00 91.06 79 ASN A C 1
ATOM 593 O O . ASN A 1 79 ? -2.707 -1.624 10.397 1.00 91.06 79 ASN A O 1
ATOM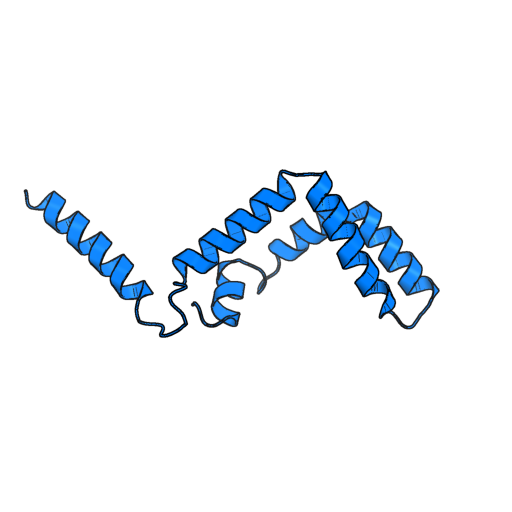 597 N N . PHE A 1 80 ? -4.293 -0.069 10.066 1.00 91.19 80 PHE A N 1
ATOM 598 C CA . PHE A 1 80 ? -4.189 -0.101 8.609 1.00 91.19 80 PHE A CA 1
ATOM 599 C C . PHE A 1 80 ? -2.750 0.074 8.097 1.00 91.19 80 PHE A C 1
ATOM 601 O O . PHE A 1 80 ? -2.331 -0.713 7.244 1.00 91.19 80 PHE A O 1
ATOM 608 N N . PRO A 1 81 ? -1.934 1.007 8.635 1.00 91.62 81 PRO A N 1
ATOM 609 C CA . PRO A 1 81 ? -0.549 1.153 8.191 1.00 91.62 81 PRO A CA 1
ATOM 610 C C . PRO A 1 81 ? 0.278 -0.125 8.389 1.00 91.62 81 PRO A C 1
ATOM 612 O O . PRO A 1 81 ? 1.064 -0.502 7.518 1.00 91.62 81 PRO A O 1
ATOM 615 N N . LEU A 1 82 ? 0.076 -0.819 9.515 1.00 91.31 82 LEU A N 1
ATOM 616 C CA . LEU A 1 82 ? 0.757 -2.076 9.821 1.00 91.31 82 LEU A CA 1
ATOM 617 C C . LEU A 1 82 ? 0.246 -3.214 8.931 1.00 91.31 82 LEU A C 1
ATOM 619 O O . LEU A 1 82 ? 1.040 -4.006 8.424 1.00 91.31 82 LEU A O 1
ATOM 623 N N . PHE A 1 83 ? -1.068 -3.281 8.708 1.00 90.62 83 PHE A N 1
ATOM 624 C CA . PHE A 1 83 ? -1.672 -4.228 7.778 1.00 90.62 83 PHE A CA 1
ATOM 625 C C . PHE A 1 83 ? -1.084 -4.069 6.373 1.00 90.62 83 PHE A C 1
ATOM 627 O O . PHE A 1 83 ? -0.606 -5.047 5.804 1.00 90.62 83 PHE A O 1
ATOM 634 N N . LEU A 1 84 ? -1.050 -2.844 5.840 1.00 90.19 84 LEU A N 1
ATOM 635 C CA . LEU A 1 84 ? -0.517 -2.564 4.511 1.00 90.19 84 LEU A CA 1
ATOM 636 C C . LEU A 1 84 ? 0.977 -2.893 4.419 1.00 90.19 84 LEU A C 1
ATOM 638 O O . LEU A 1 84 ? 1.411 -3.500 3.443 1.00 90.19 84 LEU A O 1
ATOM 642 N N . GLN A 1 85 ? 1.766 -2.539 5.436 1.00 89.38 85 GLN A N 1
ATOM 643 C CA . GLN A 1 85 ? 3.189 -2.880 5.479 1.00 89.38 85 GLN A CA 1
ATOM 644 C C . GLN A 1 85 ? 3.409 -4.396 5.418 1.00 89.38 85 GLN A C 1
ATOM 646 O O . GLN A 1 85 ? 4.216 -4.860 4.614 1.00 89.38 85 GLN A O 1
ATOM 651 N N . ASN A 1 86 ? 2.672 -5.163 6.222 1.00 89.69 86 ASN A N 1
ATOM 652 C CA . ASN A 1 86 ? 2.767 -6.621 6.225 1.00 89.69 86 ASN A CA 1
ATOM 653 C C . ASN A 1 86 ? 2.261 -7.228 4.917 1.00 89.69 86 ASN A C 1
ATOM 655 O O . ASN A 1 86 ? 2.866 -8.174 4.415 1.00 89.69 86 ASN A O 1
ATOM 659 N N . PHE A 1 87 ? 1.180 -6.678 4.354 1.00 87.75 87 PHE A N 1
ATOM 660 C CA . PHE A 1 87 ? 0.627 -7.106 3.075 1.00 87.75 87 PHE A CA 1
ATOM 661 C C . PHE A 1 87 ? 1.664 -6.977 1.963 1.00 87.75 87 PHE A C 1
ATOM 663 O O . PHE A 1 87 ? 1.872 -7.939 1.240 1.00 87.75 87 PHE A O 1
ATOM 670 N N . LEU A 1 88 ? 2.373 -5.851 1.870 1.00 86.38 88 LEU A N 1
ATOM 671 C CA . LEU A 1 88 ? 3.401 -5.603 0.846 1.00 86.38 88 LEU A CA 1
ATOM 672 C C . LEU A 1 88 ? 4.651 -6.490 0.983 1.00 86.38 88 LEU A C 1
ATOM 674 O O . LEU A 1 88 ? 5.450 -6.571 0.052 1.00 86.38 88 LEU A O 1
ATOM 678 N N . GLN A 1 89 ? 4.843 -7.122 2.142 1.00 85.44 89 GLN A N 1
ATOM 679 C CA . GLN A 1 89 ? 5.950 -8.043 2.405 1.00 85.44 89 GLN A CA 1
ATOM 680 C C . GLN A 1 89 ? 5.584 -9.517 2.174 1.00 85.44 89 GLN A C 1
ATOM 682 O O . GLN A 1 89 ? 6.465 -10.374 2.264 1.00 85.44 89 GLN A O 1
ATOM 687 N N . GLN A 1 90 ? 4.315 -9.837 1.896 1.00 84.75 90 GLN A N 1
ATOM 688 C CA . GLN A 1 90 ? 3.916 -11.213 1.611 1.00 84.75 90 GLN A CA 1
ATOM 689 C C . GLN A 1 90 ? 4.476 -11.695 0.256 1.00 84.75 90 GLN A C 1
ATOM 691 O O . GLN A 1 90 ? 4.580 -10.927 -0.703 1.00 84.75 90 GLN A O 1
ATOM 696 N N . PRO A 1 91 ? 4.817 -12.987 0.130 1.00 75.62 91 PRO A N 1
ATOM 697 C CA . PRO A 1 91 ? 5.065 -13.591 -1.176 1.00 75.62 91 PRO A CA 1
ATOM 698 C C . PRO A 1 91 ? 3.827 -13.436 -2.073 1.00 75.62 91 PRO A C 1
ATOM 700 O O . PRO A 1 91 ? 2.712 -13.681 -1.615 1.00 75.62 91 PRO A O 1
ATOM 703 N N . GLY A 1 92 ? 4.004 -13.039 -3.336 1.00 76.44 92 GLY A N 1
ATOM 704 C CA . GLY A 1 92 ? 2.886 -12.824 -4.267 1.00 76.44 92 GLY A CA 1
ATOM 705 C C . GLY A 1 92 ? 2.337 -11.392 -4.309 1.00 76.44 92 GLY A C 1
ATOM 706 O O . GLY A 1 92 ? 1.644 -11.031 -5.252 1.00 76.44 92 GLY A O 1
ATOM 707 N N . THR A 1 93 ? 2.667 -10.542 -3.334 1.00 78.69 93 THR A N 1
ATOM 708 C CA . THR A 1 93 ? 2.242 -9.126 -3.304 1.00 78.69 93 THR A CA 1
ATOM 709 C C . THR A 1 93 ? 3.400 -8.159 -3.539 1.00 78.69 93 THR A C 1
ATOM 711 O O . THR A 1 93 ? 3.205 -6.941 -3.572 1.00 78.69 93 THR A O 1
ATOM 714 N N . THR A 1 94 ? 4.615 -8.686 -3.728 1.00 81.69 94 THR A N 1
ATOM 715 C CA . THR A 1 94 ? 5.759 -7.883 -4.157 1.00 81.69 94 THR A CA 1
ATOM 716 C C . THR A 1 94 ? 5.465 -7.278 -5.526 1.00 81.69 94 THR A C 1
ATOM 718 O O . THR A 1 94 ? 4.759 -7.872 -6.339 1.00 81.69 94 THR A O 1
ATOM 721 N N . SER A 1 95 ? 6.033 -6.111 -5.836 1.00 81.88 95 SER A N 1
ATOM 722 C CA . SER A 1 95 ? 5.826 -5.493 -7.154 1.00 81.88 95 SER A CA 1
ATOM 723 C C . SER A 1 95 ? 6.264 -6.404 -8.305 1.00 81.88 95 SER A C 1
ATOM 725 O O . SER A 1 95 ? 5.697 -6.336 -9.388 1.00 81.88 95 SER A O 1
ATOM 727 N N . GLY A 1 96 ? 7.245 -7.283 -8.081 1.00 81.88 96 GLY A N 1
ATOM 728 C CA . GLY A 1 96 ? 7.668 -8.276 -9.064 1.00 81.88 96 GLY A CA 1
ATOM 729 C C . GLY A 1 96 ? 6.620 -9.360 -9.303 1.00 81.88 96 GLY A C 1
ATOM 730 O O . GLY A 1 96 ? 6.279 -9.608 -10.457 1.00 81.88 96 GLY A O 1
ATOM 731 N N . ASP A 1 97 ? 6.110 -9.967 -8.231 1.00 85.44 97 ASP A N 1
ATOM 732 C CA . ASP A 1 97 ? 5.102 -11.027 -8.324 1.00 85.44 97 ASP A CA 1
ATOM 733 C C . ASP A 1 97 ? 3.767 -10.477 -8.836 1.00 85.44 97 ASP A C 1
ATOM 735 O O . ASP A 1 97 ? 3.166 -11.047 -9.738 1.00 85.44 97 ASP A O 1
ATOM 739 N N . PHE A 1 98 ? 3.358 -9.303 -8.355 1.00 88.25 98 PHE A N 1
ATOM 740 C CA . PHE A 1 98 ? 2.120 -8.655 -8.777 1.00 88.25 98 PHE A CA 1
ATOM 741 C C . PHE A 1 98 ? 2.141 -8.290 -10.268 1.00 88.25 98 PHE A C 1
ATOM 743 O O . PHE A 1 98 ? 1.166 -8.502 -10.985 1.00 88.25 98 PHE A O 1
ATOM 750 N N . CYS A 1 99 ? 3.261 -7.762 -10.771 1.00 88.50 99 CYS A N 1
ATOM 751 C CA . CYS A 1 99 ? 3.397 -7.469 -12.199 1.00 88.50 99 CYS A CA 1
ATOM 752 C C . CYS A 1 99 ? 3.435 -8.733 -13.061 1.00 88.50 99 CYS A C 1
ATOM 754 O O . CYS A 1 99 ? 2.968 -8.691 -14.199 1.00 88.50 99 CYS A O 1
ATOM 756 N N . LYS A 1 100 ? 3.944 -9.842 -12.513 1.00 88.50 100 LYS A N 1
ATOM 757 C CA . LYS A 1 100 ? 3.907 -11.147 -13.170 1.00 88.50 100 LYS A CA 1
ATOM 758 C C . LYS A 1 100 ? 2.489 -11.706 -13.258 1.00 88.50 100 LYS A C 1
ATOM 760 O O . LYS A 1 100 ? 2.050 -12.127 -14.321 1.00 88.50 100 LYS A O 1
ATOM 765 N N . ASP A 1 101 ? 1.735 -11.631 -12.167 1.00 87.25 101 ASP A N 1
ATOM 766 C CA . ASP A 1 101 ? 0.341 -12.084 -12.134 1.00 87.25 101 ASP A CA 1
ATOM 767 C C . ASP A 1 101 ? -0.559 -11.265 -13.075 1.00 87.25 101 ASP A C 1
ATOM 769 O O . ASP A 1 101 ? -1.529 -11.788 -13.624 1.00 87.25 101 ASP A O 1
ATOM 773 N N . MET A 1 102 ? -0.219 -9.996 -13.323 1.00 84.50 102 MET A N 1
ATOM 774 C CA . MET A 1 102 ? -0.896 -9.158 -14.318 1.00 84.50 102 MET A CA 1
ATOM 775 C C . MET A 1 102 ? -0.444 -9.400 -15.772 1.00 84.50 102 MET A C 1
ATOM 777 O O . MET A 1 102 ? -1.030 -8.814 -16.683 1.00 84.50 102 MET A O 1
ATOM 781 N N . GLY A 1 103 ? 0.573 -10.235 -16.010 1.00 85.88 103 GLY A N 1
ATOM 782 C CA . GLY A 1 103 ? 1.106 -10.518 -17.347 1.00 85.88 103 GLY A CA 1
ATOM 783 C C . GLY A 1 103 ? 1.906 -9.366 -17.962 1.00 85.88 103 GLY A C 1
ATOM 784 O O . GLY A 1 103 ? 1.929 -9.222 -19.186 1.00 85.88 103 GLY A O 1
ATOM 785 N N . TYR A 1 104 ? 2.510 -8.520 -17.119 1.00 84.31 104 TYR A N 1
ATOM 786 C CA . TYR A 1 104 ? 3.499 -7.511 -17.527 1.00 84.31 104 TYR A CA 1
ATOM 787 C C . TYR A 1 104 ? 4.941 -7.995 -17.316 1.00 84.31 104 TYR A C 1
ATOM 789 O O . TYR A 1 104 ? 5.872 -7.358 -17.804 1.00 84.31 104 TYR A O 1
ATOM 797 N N . CYS A 1 105 ? 5.099 -9.083 -16.560 1.00 79.44 105 CYS A N 1
ATOM 798 C CA . CYS A 1 105 ? 6.290 -9.893 -16.335 1.00 79.44 105 CYS A CA 1
ATOM 799 C C . CYS A 1 105 ? 5.830 -11.377 -16.291 1.00 79.44 105 CYS A C 1
ATOM 801 O O . CYS A 1 105 ? 6.688 -12.228 -15.980 1.00 79.44 105 CYS A O 1
#

Secondary structure (DSSP, 8-state):
-HHHHHHHHHHHHHHHHTT-S-STT--HHHHHHHHHHHHHHHHH-HHHHHHHHHHHHGGGGG-SSHHHHHHHHHHHHHHHHHHHHHHHTSTT-SHHHHHHHTT--

pLDDT: mean 82.32, std 13.83, range [50.75, 97.44]

Foldseek 3Di:
DVVVVVVVVVVVVVVVVQVPQPDDPQTLVNLQVVVVVVLVVCLVDVVSLQVVLQVVLVVLVPVPDPVSNVVSSVCSNVCVSVVVVVQCVDPCNPSNNVCVVVSND

InterPro domains:
  IPR008139 Saposin B type domain [PS50015] (24-105)
  IPR008139 Saposin B type domain [SM00741] (26-105)
  IPR011001 Saposin-like [SSF47862] (26-105)

Organism: Necator americanus (NCBI:txid51031)

Radius of gyration: 19.79 Å; Cα contacts (8 Å, |Δi|>4): 68; chains: 1; bounding box: 56×25×44 Å

Nearest PDB structures (foldseek):
  7f6j-assembly1_C  TM=2.874E-01  e=3.772E+00  Homo sapiens